Protein AF-A0A397F2Q2-F1 (afdb_monomer_lite)

Radius of gyration: 19.69 Å; chains: 1; bounding box: 44×37×55 Å

Sequence (110 aa):
MRPYYKFAIPVLDVDPEEDKLWTSIAKCETDIPAANHQLNLLRANGIRLTQRSRGFLAIDDIDQQADYVSRFIDEPLVEQTTITCMTTINKNMDEKDAISCLVVGTEACQ

Structure (mmCIF, N/CA/C/O backbone):
data_AF-A0A397F2Q2-F1
#
_entry.id   AF-A0A397F2Q2-F1
#
loop_
_atom_site.group_PDB
_atom_site.id
_atom_site.type_symbol
_atom_site.label_atom_id
_atom_site.label_alt_id
_atom_site.label_comp_id
_atom_site.label_asym_id
_atom_site.label_entity_id
_atom_site.label_seq_id
_atom_site.pdbx_PD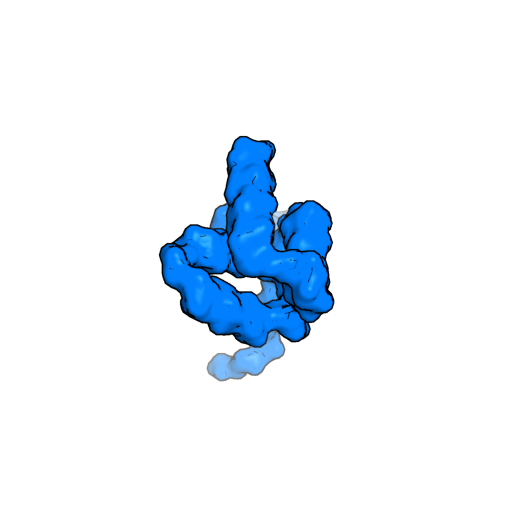B_ins_code
_atom_site.Cartn_x
_atom_site.Cartn_y
_atom_site.Cartn_z
_atom_site.occupancy
_atom_site.B_iso_or_equiv
_atom_site.auth_seq_id
_atom_site.auth_comp_id
_atom_site.auth_asym_id
_atom_site.auth_atom_id
_atom_site.pdbx_PDB_model_num
ATOM 1 N N . MET A 1 1 ? -14.587 -22.446 19.785 1.00 69.81 1 MET A N 1
ATOM 2 C CA . MET A 1 1 ? -14.789 -21.196 19.017 1.00 69.81 1 MET A CA 1
ATOM 3 C C . MET A 1 1 ? -14.856 -21.546 17.537 1.00 69.81 1 MET A C 1
ATOM 5 O O . MET A 1 1 ? -14.136 -22.452 17.136 1.00 69.81 1 MET A O 1
ATOM 9 N N . ARG A 1 2 ? -15.727 -20.903 16.749 1.00 87.44 2 ARG A N 1
ATOM 10 C CA . ARG A 1 2 ? -15.830 -21.121 15.294 1.00 87.44 2 ARG A CA 1
ATOM 11 C C . ARG A 1 2 ? -15.499 -19.811 14.569 1.00 87.44 2 ARG A C 1
ATOM 13 O O . ARG A 1 2 ? -16.123 -18.807 14.906 1.00 87.44 2 ARG A O 1
ATOM 20 N N . PRO A 1 3 ? -14.561 -19.794 13.608 1.00 86.44 3 PRO A N 1
ATOM 21 C CA . PRO A 1 3 ? -14.382 -18.648 12.723 1.00 86.44 3 PRO A CA 1
ATOM 22 C C . PRO A 1 3 ? -15.676 -18.420 11.934 1.00 86.44 3 PRO A C 1
ATOM 24 O O . PRO A 1 3 ? -16.153 -19.334 11.267 1.00 86.44 3 PRO A O 1
ATOM 27 N N . TYR A 1 4 ? -16.267 -17.233 12.054 1.00 90.94 4 TYR A N 1
ATOM 28 C CA . TYR A 1 4 ? -17.534 -16.890 11.392 1.00 90.94 4 TYR A CA 1
ATOM 29 C C . TYR A 1 4 ? -17.427 -15.622 10.541 1.00 90.94 4 TYR A C 1
ATOM 31 O O . TYR A 1 4 ? -18.136 -15.485 9.550 1.00 90.94 4 TYR A O 1
ATOM 39 N N . TYR A 1 5 ? -16.530 -14.702 10.904 1.00 90.31 5 TYR A N 1
ATOM 40 C CA . TYR A 1 5 ? -16.443 -13.395 10.267 1.00 90.31 5 TYR A CA 1
ATOM 41 C C . TYR A 1 5 ? -14.994 -12.923 10.142 1.00 90.31 5 TYR A C 1
ATOM 43 O O . TYR A 1 5 ? -14.227 -13.008 11.101 1.00 90.31 5 TYR A O 1
ATOM 51 N N . LYS A 1 6 ? -14.641 -12.414 8.958 1.00 89.81 6 LYS A N 1
ATOM 52 C CA . LYS A 1 6 ? -13.382 -11.718 8.683 1.00 89.81 6 LYS A CA 1
ATOM 53 C C . LYS A 1 6 ? -13.725 -10.322 8.173 1.00 89.81 6 LYS A C 1
ATOM 55 O O . LYS A 1 6 ? -14.141 -10.172 7.029 1.00 89.81 6 LYS A O 1
ATOM 60 N N . PHE A 1 7 ? -13.571 -9.323 9.035 1.00 89.50 7 PHE A N 1
ATOM 61 C CA . PHE A 1 7 ? -13.669 -7.925 8.631 1.00 89.50 7 PHE A CA 1
ATOM 62 C C . PHE A 1 7 ? -12.404 -7.518 7.867 1.00 89.50 7 PHE A C 1
ATOM 64 O O . PHE A 1 7 ? -11.302 -7.902 8.261 1.00 89.50 7 PHE A O 1
ATOM 71 N N . ALA A 1 8 ? -12.567 -6.741 6.799 1.00 89.00 8 ALA A N 1
ATOM 72 C CA . ALA A 1 8 ? -11.471 -6.100 6.084 1.00 89.00 8 ALA A CA 1
ATOM 73 C C . ALA A 1 8 ? -11.601 -4.584 6.251 1.00 89.00 8 ALA A C 1
ATOM 75 O O . ALA A 1 8 ? -12.688 -4.034 6.084 1.00 89.00 8 ALA A O 1
ATOM 76 N N . ILE A 1 9 ? -10.498 -3.930 6.606 1.00 90.38 9 ILE A N 1
ATOM 77 C CA . ILE A 1 9 ? -10.440 -2.471 6.733 1.00 90.38 9 ILE A CA 1
ATOM 78 C C . ILE A 1 9 ? -10.523 -1.865 5.330 1.00 90.38 9 ILE A C 1
ATOM 80 O O . ILE A 1 9 ? -10.008 -2.475 4.386 1.00 90.38 9 ILE A O 1
ATOM 84 N N . PRO A 1 10 ? -11.152 -0.689 5.175 1.00 91.00 10 PRO A N 1
ATOM 85 C CA . PRO A 1 10 ? -11.072 0.068 3.936 1.00 91.00 10 PRO A CA 1
ATOM 86 C C . PRO A 1 10 ? -9.623 0.273 3.481 1.00 91.00 10 PRO A C 1
ATOM 88 O O . PRO A 1 10 ? -8.718 0.473 4.292 1.00 91.00 10 PRO A O 1
ATOM 91 N N . VAL A 1 11 ? -9.416 0.203 2.171 1.00 92.00 11 VAL A N 1
ATOM 92 C CA . VAL A 1 11 ? -8.128 0.510 1.541 1.00 92.00 11 VAL A CA 1
ATOM 93 C C . VAL A 1 11 ? -7.881 2.019 1.573 1.00 92.00 11 VAL A C 1
ATOM 95 O O . VAL A 1 11 ? -8.830 2.799 1.666 1.00 92.00 11 VAL A O 1
ATOM 98 N N . LEU A 1 12 ? -6.615 2.426 1.524 1.00 91.50 12 LEU A N 1
ATOM 99 C CA . LEU A 1 12 ? -6.241 3.835 1.437 1.00 91.50 12 LEU A CA 1
ATOM 100 C C . LEU A 1 12 ? -6.352 4.323 -0.010 1.00 91.50 12 LEU A C 1
ATOM 102 O O . LEU A 1 12 ? -6.165 3.547 -0.951 1.00 91.50 12 LEU A O 1
ATOM 106 N N . ASP A 1 13 ? -6.618 5.618 -0.169 1.00 90.19 13 ASP A N 1
ATOM 107 C CA . ASP A 1 13 ? -6.610 6.261 -1.479 1.00 90.19 13 ASP A CA 1
ATOM 108 C C . ASP A 1 13 ? -5.195 6.266 -2.063 1.00 90.19 13 ASP A C 1
ATOM 110 O O . ASP A 1 13 ? -4.214 6.573 -1.378 1.00 90.19 13 ASP A O 1
ATOM 114 N N . VAL A 1 14 ? -5.113 5.926 -3.344 1.00 93.31 14 VAL A N 1
ATOM 115 C CA . VAL A 1 14 ? -3.874 5.901 -4.117 1.00 93.31 14 VAL A CA 1
ATOM 116 C C . VAL A 1 14 ? -3.816 7.136 -5.006 1.00 93.31 14 VAL A C 1
ATOM 118 O O . VAL A 1 14 ? -4.837 7.583 -5.533 1.00 93.31 14 VAL A O 1
ATOM 121 N N . ASP A 1 15 ? -2.618 7.692 -5.175 1.00 94.00 15 ASP A N 1
ATOM 122 C CA . ASP A 1 15 ? -2.428 8.855 -6.029 1.00 94.00 15 ASP A CA 1
ATOM 123 C C . ASP A 1 15 ? -2.722 8.513 -7.508 1.00 94.00 15 ASP A C 1
ATOM 125 O O . ASP A 1 15 ? -2.232 7.502 -8.027 1.00 94.00 15 ASP A O 1
ATOM 129 N N . PRO A 1 16 ? -3.514 9.336 -8.221 1.00 93.44 16 PRO A N 1
ATOM 130 C CA . PRO A 1 16 ? -3.909 9.040 -9.593 1.00 93.44 16 PRO A CA 1
ATOM 131 C C . PRO A 1 16 ? -2.751 9.102 -10.598 1.00 93.44 16 PRO A C 1
ATOM 133 O O . PRO A 1 16 ? -2.880 8.540 -11.685 1.00 93.44 16 PRO A O 1
ATOM 136 N N . GLU A 1 17 ? -1.650 9.804 -10.312 1.00 93.19 17 GLU A N 1
ATOM 137 C CA . GLU A 1 17 ? -0.461 9.786 -11.173 1.00 93.19 17 GLU A CA 1
ATOM 138 C C . GLU A 1 17 ? 0.296 8.463 -11.031 1.00 93.19 17 GLU A C 1
ATOM 140 O O . GLU A 1 17 ? 0.746 7.903 -12.032 1.00 93.19 17 GLU A O 1
ATOM 145 N N . GLU A 1 18 ? 0.365 7.925 -9.811 1.00 94.44 18 GLU A N 1
ATOM 146 C CA . GLU A 1 18 ? 0.952 6.613 -9.537 1.00 94.44 18 GLU A CA 1
ATOM 147 C C . GLU A 1 18 ? 0.151 5.489 -10.215 1.00 94.44 18 GLU A C 1
ATOM 149 O O . GLU A 1 18 ? 0.726 4.648 -10.907 1.00 94.44 18 GLU A O 1
ATOM 154 N N . ASP A 1 19 ? -1.178 5.503 -10.087 1.00 94.25 19 ASP A N 1
ATOM 155 C CA . ASP A 1 19 ? -2.057 4.500 -10.707 1.00 94.25 19 ASP A CA 1
ATOM 156 C C . ASP A 1 19 ? -1.964 4.506 -12.245 1.00 94.25 19 ASP A C 1
ATOM 158 O O . ASP A 1 19 ? -1.843 3.457 -12.891 1.00 94.25 19 ASP A O 1
ATOM 162 N N . LYS A 1 20 ? -1.916 5.702 -12.850 1.00 93.94 20 LYS A N 1
ATOM 163 C CA . LYS A 1 20 ? -1.684 5.851 -14.295 1.00 93.94 20 LYS A CA 1
ATOM 164 C C . LYS A 1 20 ? -0.340 5.278 -14.713 1.00 93.94 20 LYS A C 1
ATOM 166 O O . LYS A 1 20 ? -0.274 4.609 -15.740 1.00 93.94 20 LYS A O 1
ATOM 171 N N . LEU A 1 21 ? 0.714 5.525 -13.938 1.00 94.00 21 LEU A N 1
ATOM 172 C CA . LEU A 1 21 ? 2.042 5.007 -14.237 1.00 94.00 21 LEU A CA 1
ATOM 173 C C . LEU A 1 21 ? 2.054 3.476 -14.232 1.00 94.00 21 LEU A C 1
ATOM 175 O O . LEU A 1 21 ? 2.503 2.869 -15.202 1.00 94.00 21 LEU A O 1
ATOM 179 N N . TRP A 1 22 ? 1.492 2.845 -13.200 1.00 94.25 22 TRP A N 1
ATOM 180 C CA . TRP A 1 22 ? 1.381 1.384 -13.144 1.00 94.25 22 TRP A CA 1
ATOM 181 C C . TRP A 1 22 ? 0.527 0.814 -14.279 1.00 94.25 22 TRP A C 1
ATOM 183 O O . TRP A 1 22 ? 0.880 -0.216 -14.853 1.00 94.25 22 TRP A O 1
ATOM 193 N N . THR A 1 23 ? -0.531 1.520 -14.678 1.00 92.81 23 THR A N 1
ATOM 194 C CA 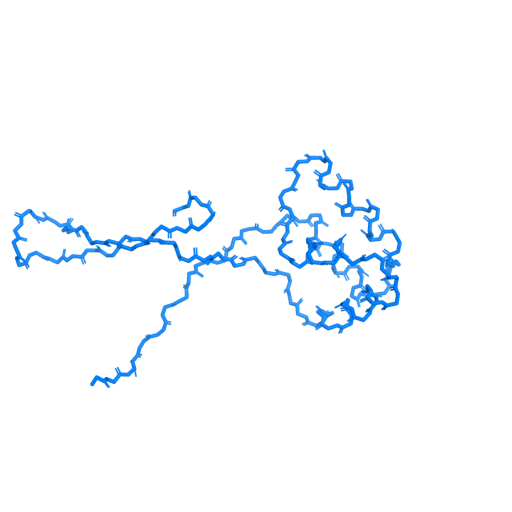. THR A 1 23 ? -1.337 1.152 -15.849 1.00 92.81 23 THR A CA 1
ATOM 195 C C . THR A 1 23 ? -0.529 1.224 -17.152 1.00 92.81 23 THR A C 1
ATOM 197 O O . THR A 1 23 ? -0.644 0.336 -17.996 1.00 92.81 23 THR A O 1
ATOM 200 N N . SER A 1 24 ? 0.300 2.254 -17.336 1.00 92.69 24 SER A N 1
ATOM 201 C CA . SER A 1 24 ? 1.162 2.398 -18.520 1.00 92.69 24 SER A CA 1
ATOM 202 C C . SER A 1 24 ? 2.268 1.342 -18.565 1.00 92.69 24 SER A C 1
ATOM 204 O O . SER A 1 24 ? 2.561 0.798 -19.631 1.00 92.69 24 SER A O 1
ATOM 206 N N . ILE A 1 25 ? 2.842 0.994 -17.409 1.00 91.50 25 ILE A N 1
ATOM 207 C CA . ILE A 1 25 ? 3.796 -0.115 -17.278 1.00 91.50 25 ILE A CA 1
ATOM 208 C C . ILE A 1 25 ? 3.121 -1.434 -17.677 1.00 91.50 25 ILE A C 1
ATOM 210 O O . ILE A 1 25 ? 3.690 -2.202 -18.453 1.00 91.50 25 ILE A O 1
ATOM 214 N N . ALA A 1 26 ? 1.884 -1.672 -17.226 1.00 90.12 26 ALA A N 1
ATOM 215 C CA . ALA A 1 26 ? 1.143 -2.885 -17.565 1.00 90.12 26 ALA A CA 1
ATOM 216 C C . ALA A 1 26 ? 0.816 -3.014 -19.061 1.00 90.12 26 ALA A C 1
ATOM 218 O O . ALA A 1 26 ? 0.744 -4.118 -19.594 1.00 90.12 26 ALA A O 1
ATOM 219 N N . LYS A 1 27 ? 0.682 -1.886 -19.766 1.00 90.44 27 LYS A N 1
ATOM 220 C CA . LYS A 1 27 ? 0.525 -1.837 -21.228 1.00 90.44 27 LYS A CA 1
ATOM 221 C C . LYS A 1 27 ? 1.847 -1.918 -21.998 1.00 90.44 27 LYS A C 1
ATOM 223 O O . LYS A 1 27 ? 1.832 -1.829 -23.224 1.00 90.44 27 LYS A O 1
ATOM 228 N N . CYS A 1 28 ? 2.977 -2.054 -21.303 1.00 87.50 28 CYS A N 1
ATOM 229 C CA . CYS A 1 28 ? 4.323 -1.970 -21.870 1.00 87.50 28 CYS A CA 1
ATOM 230 C C . CYS A 1 28 ? 4.600 -0.645 -22.614 1.00 87.50 28 CYS A C 1
ATOM 232 O O . CYS A 1 28 ? 5.431 -0.603 -23.519 1.00 87.50 28 CYS A O 1
ATOM 234 N N . GLU A 1 29 ? 3.913 0.441 -22.243 1.00 90.94 29 GLU A N 1
ATOM 235 C CA . GLU A 1 29 ? 4.114 1.781 -22.821 1.00 90.94 29 GLU A CA 1
ATOM 236 C C . GLU A 1 29 ? 5.257 2.541 -22.129 1.00 90.94 29 GLU A C 1
ATOM 238 O O . GLU A 1 29 ? 5.778 3.514 -22.671 1.00 90.94 29 GLU A O 1
ATOM 243 N N . THR A 1 30 ? 5.639 2.125 -20.918 1.00 89.81 30 THR A N 1
ATOM 244 C CA . THR A 1 30 ? 6.691 2.752 -20.105 1.00 89.81 30 THR A CA 1
ATOM 245 C C . THR A 1 30 ? 7.742 1.718 -19.726 1.00 89.81 30 THR A C 1
ATOM 247 O O . THR A 1 30 ? 7.405 0.626 -19.271 1.00 89.81 30 THR A O 1
ATOM 250 N N . ASP A 1 31 ? 9.014 2.062 -19.920 1.00 92.75 31 ASP A N 1
ATOM 251 C CA . ASP A 1 31 ? 10.139 1.210 -19.550 1.00 92.75 31 ASP A CA 1
ATOM 252 C C . ASP A 1 31 ? 10.477 1.327 -18.051 1.00 92.75 31 ASP A C 1
ATOM 254 O O . ASP A 1 31 ? 10.104 2.276 -17.357 1.00 92.75 31 ASP A O 1
ATOM 258 N N . ILE A 1 32 ? 11.187 0.322 -17.533 1.00 91.38 32 ILE A N 1
ATOM 259 C CA . ILE A 1 32 ? 11.581 0.247 -16.119 1.00 91.38 32 ILE A CA 1
ATOM 260 C C . ILE A 1 32 ? 12.395 1.485 -15.679 1.00 91.38 32 ILE A C 1
ATOM 262 O O . ILE A 1 32 ? 12.090 2.039 -14.616 1.00 91.38 32 ILE A O 1
ATOM 266 N N . PRO A 1 33 ? 13.369 1.996 -16.466 1.00 92.94 33 PRO A N 1
ATOM 267 C CA . PRO A 1 33 ? 14.108 3.199 -16.090 1.00 92.94 33 PRO A CA 1
ATOM 268 C C . PRO A 1 33 ? 13.245 4.469 -16.026 1.00 92.94 33 PRO A C 1
ATOM 270 O O . PRO A 1 33 ? 13.397 5.243 -15.075 1.00 92.94 33 PRO A O 1
ATOM 273 N N . ALA A 1 34 ? 12.328 4.701 -16.979 1.00 93.56 34 ALA A N 1
ATOM 274 C CA . ALA A 1 34 ? 11.443 5.866 -16.918 1.00 93.56 34 ALA A CA 1
ATOM 275 C C . ALA A 1 34 ? 10.449 5.754 -15.761 1.00 93.56 34 ALA A C 1
ATOM 277 O O . ALA A 1 34 ? 10.231 6.745 -15.063 1.00 93.56 34 ALA A O 1
ATOM 278 N N . ALA A 1 35 ? 9.919 4.555 -15.497 1.00 93.12 35 ALA A N 1
ATOM 279 C CA . ALA A 1 35 ? 9.067 4.302 -14.339 1.00 93.12 35 ALA A CA 1
ATOM 280 C C . ALA A 1 35 ? 9.786 4.634 -13.023 1.00 93.12 35 ALA A C 1
ATOM 282 O O . ALA A 1 35 ? 9.240 5.335 -12.170 1.00 93.12 35 ALA A O 1
ATOM 283 N N . ASN A 1 36 ? 11.042 4.202 -12.877 1.00 94.25 36 ASN A N 1
ATOM 284 C CA . ASN A 1 36 ? 11.859 4.509 -11.705 1.00 94.25 36 ASN A CA 1
ATOM 285 C C . ASN A 1 36 ? 12.084 6.022 -11.549 1.00 94.25 36 ASN A C 1
ATOM 287 O O . ASN A 1 36 ? 11.922 6.574 -10.457 1.00 94.25 36 ASN A O 1
ATOM 291 N N . HIS A 1 37 ? 12.385 6.720 -12.646 1.00 95.06 37 HIS A N 1
ATOM 292 C CA . HIS A 1 37 ? 12.541 8.171 -12.631 1.00 95.06 37 HIS A CA 1
ATOM 293 C C . HIS A 1 37 ? 11.245 8.895 -12.229 1.00 95.06 37 HIS A C 1
ATOM 295 O O . HIS A 1 37 ? 11.270 9.761 -11.354 1.00 95.06 37 HIS A O 1
ATOM 301 N N . GLN A 1 38 ? 10.107 8.515 -12.814 1.00 94.94 38 GLN A N 1
ATOM 302 C CA . GLN A 1 38 ? 8.809 9.127 -12.526 1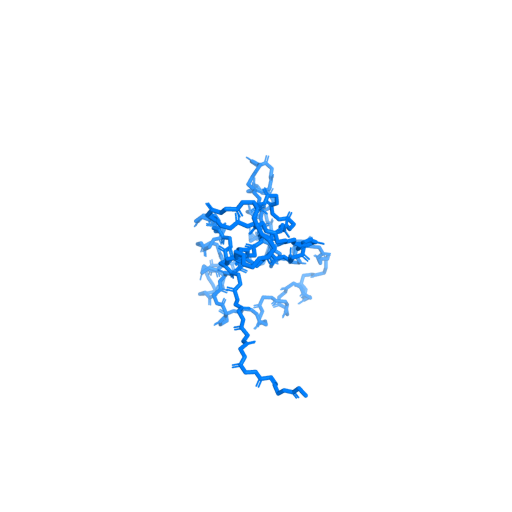.00 94.94 38 GLN A CA 1
ATOM 303 C C . GLN A 1 38 ? 8.357 8.876 -11.084 1.00 94.94 38 GLN A C 1
ATOM 305 O O . GLN A 1 38 ? 7.962 9.822 -10.406 1.00 94.94 38 GLN A O 1
ATOM 310 N N . LEU A 1 39 ? 8.498 7.654 -10.562 1.00 94.88 39 LEU A N 1
ATOM 311 C CA . LEU A 1 39 ? 8.193 7.360 -9.157 1.00 94.88 39 LEU A CA 1
ATOM 312 C C . LEU A 1 39 ? 9.077 8.171 -8.196 1.00 94.88 39 LEU A C 1
ATOM 314 O O . LEU A 1 39 ? 8.603 8.657 -7.168 1.00 94.88 39 LEU A O 1
ATOM 318 N N . ASN A 1 40 ? 10.353 8.374 -8.535 1.00 94.94 40 ASN A N 1
ATOM 319 C CA . ASN A 1 40 ? 11.232 9.238 -7.749 1.00 94.94 40 ASN A CA 1
ATOM 320 C C . ASN A 1 40 ? 10.808 10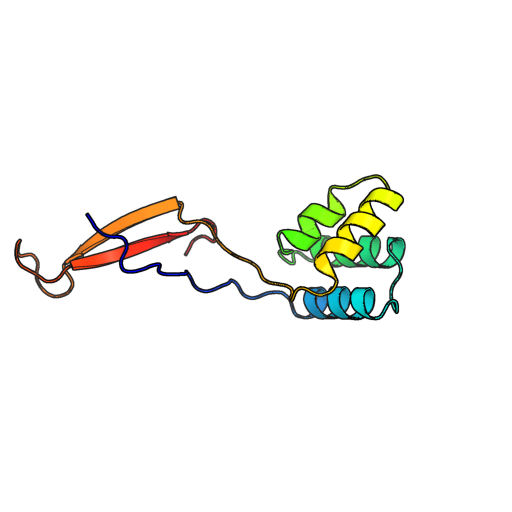.711 -7.776 1.00 94.94 40 ASN A C 1
ATOM 322 O O . ASN A 1 40 ? 10.915 11.375 -6.744 1.00 94.94 40 ASN A O 1
ATOM 326 N N . LEU A 1 41 ? 10.303 11.213 -8.907 1.00 95.81 41 LEU A N 1
ATOM 327 C CA . LEU A 1 41 ? 9.741 12.563 -9.004 1.00 95.81 41 LEU A CA 1
ATOM 328 C C . LEU A 1 41 ? 8.481 12.714 -8.144 1.00 95.81 41 LEU A C 1
ATOM 330 O O . LEU A 1 41 ? 8.391 13.670 -7.378 1.00 95.81 41 LEU A O 1
ATOM 334 N N . LEU A 1 42 ? 7.552 11.752 -8.196 1.00 94.62 42 LEU A N 1
ATOM 335 C CA . LEU A 1 42 ? 6.355 11.754 -7.343 1.00 94.62 42 LEU A CA 1
ATOM 336 C C . LEU A 1 42 ? 6.745 11.781 -5.856 1.00 94.62 42 LEU A C 1
ATOM 338 O O . LEU A 1 42 ? 6.248 12.608 -5.090 1.00 94.62 42 LEU A O 1
ATOM 342 N N . ARG A 1 43 ? 7.723 10.953 -5.463 1.00 93.88 43 ARG A N 1
ATOM 343 C CA . ARG A 1 43 ? 8.279 10.953 -4.102 1.00 93.88 43 ARG A CA 1
ATOM 344 C C . ARG A 1 43 ? 8.903 12.298 -3.722 1.00 93.88 43 ARG A C 1
ATOM 346 O O . ARG A 1 43 ? 8.704 12.762 -2.602 1.00 93.88 43 ARG A O 1
ATOM 353 N N . ALA A 1 44 ? 9.652 12.925 -4.629 1.00 93.25 44 ALA A N 1
ATOM 354 C CA . ALA A 1 44 ? 10.267 14.233 -4.400 1.00 93.25 44 ALA A CA 1
ATOM 355 C C . ALA A 1 44 ? 9.226 15.359 -4.262 1.00 93.25 44 ALA A C 1
ATOM 357 O O . ALA A 1 44 ? 9.447 16.302 -3.505 1.00 93.25 44 ALA A O 1
ATOM 358 N N . ASN A 1 45 ? 8.072 15.224 -4.920 1.00 94.06 45 ASN A N 1
ATOM 359 C CA . ASN A 1 45 ? 6.934 16.138 -4.801 1.00 94.06 45 ASN A CA 1
ATOM 360 C C . ASN A 1 45 ? 6.123 15.944 -3.505 1.00 94.06 45 ASN A C 1
ATOM 362 O O . ASN A 1 45 ? 5.141 16.649 -3.283 1.00 94.06 45 ASN A O 1
ATOM 366 N N . GLY A 1 46 ? 6.526 15.010 -2.637 1.00 91.19 46 GLY A N 1
ATOM 367 C CA . GLY A 1 46 ? 5.866 14.742 -1.359 1.00 91.19 46 GLY A CA 1
ATOM 368 C C . GLY A 1 46 ? 4.654 13.815 -1.457 1.00 91.19 46 GLY A C 1
ATOM 369 O O . GLY A 1 46 ? 3.936 13.661 -0.469 1.00 91.19 46 GLY A O 1
ATOM 370 N N . ILE A 1 47 ? 4.430 13.175 -2.609 1.00 92.56 47 ILE A N 1
ATOM 371 C CA . ILE A 1 47 ? 3.368 12.179 -2.767 1.00 92.56 47 ILE A CA 1
ATOM 372 C C . ILE A 1 47 ? 3.754 10.925 -1.980 1.00 92.56 47 ILE A C 1
ATOM 374 O O . ILE A 1 47 ? 4.868 10.398 -2.094 1.00 92.56 47 ILE A O 1
ATOM 378 N N . ARG A 1 48 ? 2.822 10.436 -1.157 1.00 89.69 48 ARG A N 1
ATOM 379 C CA . ARG A 1 48 ? 2.995 9.190 -0.412 1.00 89.69 48 ARG A CA 1
ATOM 380 C C . ARG A 1 48 ? 2.731 8.011 -1.345 1.00 89.69 48 ARG A C 1
ATOM 382 O O . ARG A 1 48 ? 1.584 7.654 -1.576 1.00 89.69 48 ARG A O 1
ATOM 389 N N . LEU A 1 49 ? 3.811 7.413 -1.835 1.00 93.31 49 LEU A N 1
ATOM 390 C CA . LEU A 1 49 ? 3.758 6.232 -2.694 1.00 93.31 49 LEU A CA 1
ATOM 391 C C . LEU A 1 49 ? 3.215 4.998 -1.964 1.00 93.31 49 LEU A C 1
ATOM 393 O O . LEU A 1 49 ? 3.495 4.806 -0.774 1.00 93.31 49 LEU A O 1
ATOM 397 N N . THR A 1 50 ? 2.538 4.122 -2.708 1.00 94.50 50 THR A N 1
ATOM 398 C CA . THR A 1 50 ? 2.085 2.819 -2.198 1.00 94.50 50 THR A CA 1
ATOM 399 C C . THR A 1 50 ? 3.244 1.891 -1.828 1.00 94.50 50 THR A C 1
ATOM 401 O O . THR A 1 50 ? 4.390 2.055 -2.270 1.00 94.50 50 THR A O 1
ATOM 404 N N . GLN A 1 51 ? 2.945 0.843 -1.060 1.00 92.50 51 GLN A N 1
ATOM 405 C CA . GLN A 1 51 ? 3.907 -0.212 -0.734 1.00 92.50 51 GLN A CA 1
ATOM 406 C C . GLN A 1 51 ? 4.489 -0.886 -1.979 1.00 92.50 51 GLN A C 1
ATOM 408 O O . GLN A 1 51 ? 5.667 -1.248 -1.972 1.00 92.50 51 GLN A O 1
ATOM 413 N N . ARG A 1 52 ? 3.706 -1.005 -3.060 1.00 94.31 52 ARG A N 1
ATOM 414 C CA . ARG A 1 52 ? 4.171 -1.575 -4.332 1.00 94.31 52 ARG A CA 1
ATOM 415 C C . ARG A 1 52 ? 5.270 -0.711 -4.950 1.00 94.31 52 ARG A C 1
ATOM 417 O O . ARG A 1 52 ? 6.358 -1.206 -5.235 1.00 94.31 52 ARG A O 1
ATOM 424 N N . SER A 1 53 ? 5.030 0.591 -5.084 1.00 94.50 53 SER A N 1
ATOM 425 C CA . SER A 1 53 ? 6.022 1.529 -5.628 1.00 94.50 53 SER A CA 1
ATOM 426 C C . SER A 1 53 ? 7.263 1.651 -4.752 1.00 94.50 53 SER A C 1
ATOM 428 O O . SER A 1 53 ? 8.381 1.705 -5.260 1.00 94.50 53 SER A O 1
ATOM 430 N N . ARG A 1 54 ? 7.096 1.648 -3.425 1.00 93.88 54 ARG A N 1
ATOM 431 C CA . ARG A 1 54 ? 8.226 1.651 -2.485 1.00 93.88 54 ARG A CA 1
ATOM 432 C C . ARG A 1 54 ? 9.061 0.376 -2.590 1.00 93.88 54 ARG A C 1
ATOM 434 O O . ARG A 1 54 ? 10.282 0.463 -2.538 1.00 93.88 54 ARG A O 1
ATOM 441 N N . GLY A 1 55 ? 8.411 -0.780 -2.740 1.00 93.75 55 GLY A N 1
ATOM 442 C CA . GLY A 1 55 ? 9.070 -2.067 -2.948 1.00 93.75 55 GLY A CA 1
ATOM 443 C C . GLY A 1 55 ? 9.848 -2.107 -4.261 1.00 93.75 55 GLY A C 1
ATOM 444 O O . GLY A 1 55 ? 11.009 -2.497 -4.258 1.00 93.75 55 GLY A O 1
ATOM 445 N N . PHE A 1 56 ? 9.249 -1.618 -5.349 1.00 94.62 56 PHE A N 1
ATOM 446 C CA . PHE A 1 56 ? 9.912 -1.481 -6.646 1.00 94.62 56 PHE A CA 1
ATOM 447 C C . PHE A 1 56 ? 11.158 -0.580 -6.575 1.00 94.62 56 PHE A C 1
ATOM 449 O O . PHE A 1 56 ? 12.231 -0.976 -7.021 1.00 94.62 56 PHE A O 1
ATOM 456 N N . LEU A 1 57 ? 11.047 0.602 -5.955 1.00 94.19 57 LEU A N 1
ATOM 457 C CA . LEU A 1 57 ? 12.165 1.546 -5.806 1.00 94.19 57 LEU A CA 1
ATOM 458 C C . LEU A 1 57 ? 13.286 1.057 -4.874 1.00 94.19 57 LEU A C 1
ATOM 460 O O . LEU A 1 57 ? 14.365 1.644 -4.881 1.00 94.19 57 LEU A O 1
ATOM 464 N N . ALA A 1 58 ? 13.033 0.043 -4.044 1.00 94.62 58 ALA A N 1
ATOM 465 C CA . ALA A 1 58 ? 14.027 -0.533 -3.139 1.00 94.62 58 ALA A CA 1
ATOM 466 C C . ALA A 1 58 ? 14.906 -1.610 -3.803 1.00 94.62 58 ALA A C 1
ATOM 468 O O . ALA A 1 58 ? 15.827 -2.114 -3.166 1.00 94.62 58 ALA A O 1
ATOM 469 N N . ILE A 1 59 ? 14.606 -1.990 -5.047 1.00 95.56 59 ILE A N 1
ATOM 470 C CA . ILE A 1 59 ? 15.387 -2.955 -5.823 1.00 95.56 59 ILE A CA 1
ATOM 471 C C . ILE A 1 59 ? 16.411 -2.178 -6.652 1.00 95.56 59 ILE A C 1
ATOM 473 O O . ILE A 1 59 ? 16.024 -1.315 -7.436 1.00 95.56 59 ILE A O 1
ATOM 477 N N . ASP A 1 60 ? 17.697 -2.490 -6.508 1.00 91.75 60 ASP A N 1
ATOM 478 C CA . ASP A 1 60 ? 18.773 -1.798 -7.238 1.00 91.75 60 ASP A CA 1
ATOM 479 C C . ASP A 1 60 ? 19.042 -2.393 -8.633 1.00 91.75 60 ASP A C 1
ATOM 481 O O . ASP A 1 60 ? 19.552 -1.711 -9.522 1.00 91.75 60 ASP A O 1
ATOM 485 N N . ASP A 1 61 ? 18.710 -3.670 -8.827 1.00 94.62 61 ASP A N 1
ATOM 486 C CA . ASP A 1 61 ? 18.964 -4.418 -10.058 1.00 94.62 61 ASP A CA 1
ATOM 487 C C . ASP A 1 61 ? 17.779 -4.332 -11.036 1.00 94.62 61 ASP A C 1
ATOM 489 O O . ASP A 1 61 ? 16.628 -4.572 -10.666 1.00 94.62 61 ASP A O 1
ATOM 493 N N . ILE A 1 62 ? 18.061 -3.992 -12.297 1.00 91.56 62 ILE A N 1
ATOM 494 C CA . ILE A 1 62 ? 17.030 -3.743 -13.321 1.00 91.56 62 ILE A CA 1
ATOM 495 C C . ILE A 1 62 ? 16.286 -5.028 -13.703 1.00 91.56 62 ILE A C 1
ATOM 497 O O . ILE A 1 62 ? 15.072 -4.983 -13.916 1.00 91.56 62 ILE A O 1
ATOM 501 N N . ASP A 1 63 ? 16.973 -6.170 -13.761 1.00 93.38 63 ASP A N 1
ATOM 502 C CA . ASP A 1 63 ? 16.340 -7.443 -14.115 1.00 93.38 63 ASP A CA 1
ATOM 503 C C . ASP A 1 63 ? 15.376 -7.874 -12.997 1.00 93.38 63 ASP A C 1
ATOM 505 O O . ASP A 1 63 ? 14.230 -8.244 -13.254 1.00 93.38 63 ASP A O 1
ATOM 509 N N . GLN A 1 64 ? 15.776 -7.701 -11.734 1.00 94.00 64 GLN A N 1
ATOM 510 C CA . GLN A 1 64 ? 14.898 -7.933 -10.582 1.00 94.00 64 GLN A CA 1
ATOM 511 C C . GLN A 1 64 ? 13.715 -6.956 -10.516 1.00 94.00 64 GLN A C 1
ATOM 513 O O . GLN A 1 64 ? 12.633 -7.330 -10.057 1.00 94.00 64 GLN A O 1
ATOM 518 N N . GLN A 1 65 ? 13.888 -5.710 -10.965 1.00 93.75 65 GLN A N 1
ATOM 519 C CA . GLN A 1 65 ? 12.786 -4.754 -11.096 1.00 93.75 65 GLN A CA 1
ATOM 520 C C . GLN A 1 65 ? 11.781 -5.193 -12.166 1.00 93.75 65 GLN A C 1
ATOM 522 O O . GLN A 1 65 ? 10.573 -5.101 -11.938 1.00 93.75 65 GLN A O 1
ATOM 527 N N . ALA A 1 66 ? 12.254 -5.697 -13.307 1.00 92.31 66 ALA A N 1
ATOM 528 C CA . ALA A 1 66 ? 11.390 -6.238 -14.353 1.00 92.31 66 ALA A CA 1
ATOM 529 C C . ALA A 1 66 ? 10.596 -7.456 -13.846 1.00 92.31 66 ALA A C 1
ATOM 531 O O . ALA A 1 66 ? 9.374 -7.504 -14.004 1.00 92.31 66 ALA A O 1
ATOM 532 N N . ASP A 1 67 ? 11.262 -8.374 -13.140 1.00 94.44 67 ASP A N 1
ATOM 533 C CA . ASP A 1 67 ? 10.624 -9.519 -12.480 1.00 94.44 67 ASP A CA 1
ATOM 534 C C . ASP A 1 67 ? 9.604 -9.093 -11.413 1.00 94.44 67 ASP A C 1
ATOM 536 O O . ASP A 1 67 ? 8.589 -9.761 -11.194 1.00 94.44 67 ASP A O 1
ATOM 540 N N . TYR A 1 68 ? 9.863 -7.991 -10.704 1.00 94.00 68 TYR A N 1
ATOM 541 C CA . TYR A 1 68 ? 8.919 -7.432 -9.741 1.00 94.00 68 TYR A CA 1
ATOM 542 C C . TYR A 1 68 ? 7.660 -6.935 -10.451 1.00 94.00 68 TYR A C 1
ATOM 544 O O . TYR A 1 68 ? 6.553 -7.305 -10.067 1.00 94.00 68 TYR A O 1
ATOM 552 N N . VAL A 1 69 ? 7.819 -6.152 -11.521 1.00 92.56 69 VAL A N 1
ATOM 553 C CA . VAL A 1 69 ? 6.699 -5.649 -12.326 1.00 92.56 69 VAL A CA 1
ATOM 554 C C . VAL A 1 69 ? 5.863 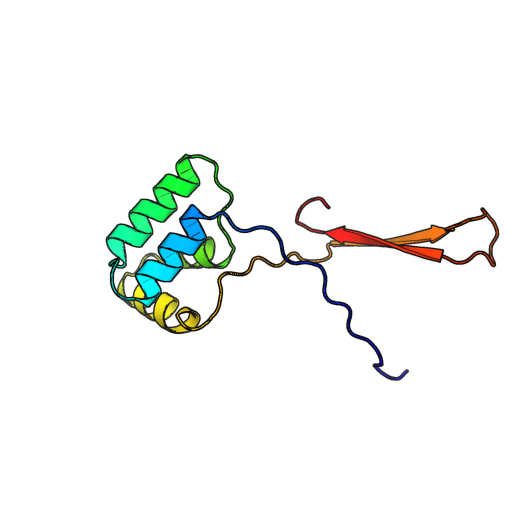-6.795 -12.885 1.00 92.56 69 VAL A C 1
ATOM 556 O O . VAL A 1 69 ? 4.640 -6.761 -12.758 1.00 92.56 69 VAL A O 1
ATOM 559 N N . SER A 1 70 ? 6.492 -7.844 -13.425 1.00 91.88 70 SER A N 1
ATOM 560 C CA . SER A 1 70 ? 5.759 -8.973 -14.008 1.00 91.88 70 SER A CA 1
ATOM 561 C C . SER A 1 70 ? 4.880 -9.715 -12.997 1.00 91.88 70 SER A C 1
ATOM 563 O O . SER A 1 70 ? 3.897 -10.333 -13.388 1.00 91.88 70 SER A O 1
ATOM 565 N N . ARG A 1 71 ? 5.203 -9.660 -11.696 1.00 90.69 71 ARG A N 1
ATOM 566 C CA . ARG A 1 71 ? 4.380 -10.275 -10.637 1.00 90.69 71 ARG A CA 1
ATOM 567 C C . ARG A 1 71 ? 3.107 -9.492 -10.339 1.00 90.69 71 ARG A C 1
ATOM 569 O O . ARG A 1 71 ? 2.138 -10.090 -9.895 1.00 90.69 71 ARG A O 1
ATOM 576 N N . PHE A 1 72 ? 3.123 -8.178 -10.552 1.00 87.19 72 PHE A N 1
ATOM 577 C CA . PHE A 1 72 ? 2.039 -7.271 -10.167 1.00 87.19 72 PHE A CA 1
ATOM 578 C C . PHE A 1 72 ? 1.269 -6.695 -11.359 1.00 87.19 72 PHE A C 1
ATOM 580 O O . PHE A 1 72 ? 0.376 -5.876 -11.161 1.00 87.19 72 PHE A O 1
ATOM 587 N N . ILE A 1 73 ? 1.607 -7.105 -12.583 1.00 87.12 73 ILE A N 1
ATOM 588 C CA . ILE A 1 73 ? 1.081 -6.509 -13.815 1.00 87.12 73 ILE A CA 1
ATOM 589 C C . ILE A 1 73 ? -0.435 -6.682 -13.978 1.00 87.12 73 ILE A C 1
ATOM 591 O O . ILE A 1 73 ? -1.109 -5.779 -14.465 1.00 87.12 73 ILE A O 1
ATOM 595 N N . ASP A 1 74 ? -0.970 -7.809 -13.508 1.00 87.06 74 ASP A N 1
ATOM 596 C CA . ASP A 1 74 ? -2.397 -8.143 -13.578 1.00 87.06 74 ASP A CA 1
ATOM 597 C C . ASP A 1 74 ? -3.172 -7.728 -12.313 1.00 87.06 74 ASP A C 1
ATOM 599 O O . ASP A 1 74 ? -4.385 -7.933 -12.219 1.00 87.06 74 ASP A O 1
ATOM 603 N N . GLU A 1 75 ? -2.489 -7.157 -11.317 1.00 90.12 75 GLU A N 1
ATOM 604 C CA . GLU A 1 75 ? -3.091 -6.784 -10.041 1.00 90.12 75 GLU A CA 1
ATOM 605 C C . GLU A 1 75 ? -3.362 -5.275 -9.967 1.00 90.12 75 GLU A C 1
ATOM 607 O O . GLU A 1 75 ? -2.443 -4.471 -10.170 1.00 90.12 75 GLU A O 1
ATOM 612 N N . PRO A 1 76 ? -4.576 -4.848 -9.567 1.00 90.06 76 PRO A N 1
ATOM 613 C CA . PRO A 1 76 ? -4.853 -3.432 -9.362 1.00 90.06 76 PRO A CA 1
ATOM 614 C C . PRO A 1 76 ? -3.934 -2.859 -8.281 1.00 90.06 76 PRO A C 1
ATOM 616 O O . PRO A 1 76 ? -3.527 -3.561 -7.348 1.00 90.06 76 PRO A O 1
ATOM 619 N N . LEU A 1 77 ? -3.600 -1.578 -8.408 1.00 92.56 77 LEU A N 1
ATOM 620 C CA . LEU A 1 77 ? -2.816 -0.877 -7.405 1.00 92.56 77 LEU A CA 1
ATOM 621 C C . LEU A 1 77 ? -3.703 -0.589 -6.189 1.00 92.56 77 LEU A C 1
ATOM 623 O O . LEU A 1 77 ? -4.702 0.118 -6.285 1.00 92.56 77 LEU A O 1
ATOM 627 N N . VAL A 1 78 ? -3.362 -1.180 -5.044 1.00 92.19 78 VAL A N 1
ATOM 628 C CA . VAL A 1 78 ? -4.138 -1.065 -3.804 1.00 92.19 78 VAL A CA 1
ATOM 629 C C . VAL A 1 78 ? -3.188 -0.842 -2.638 1.00 92.19 78 VAL A C 1
ATOM 631 O O . VAL A 1 78 ? -2.219 -1.584 -2.480 1.00 92.19 78 VAL A O 1
ATOM 634 N N . GLU A 1 79 ? -3.502 0.133 -1.786 1.00 93.25 79 GLU A N 1
ATOM 635 C CA . GLU A 1 79 ? -2.773 0.391 -0.546 1.00 93.25 79 GLU A CA 1
ATOM 636 C C . GLU A 1 79 ? -3.600 -0.080 0.657 1.00 93.25 79 GLU A C 1
ATOM 638 O O . GLU A 1 79 ? -4.701 0.407 0.919 1.00 93.25 79 GLU A O 1
ATOM 643 N N . GLN A 1 80 ? -3.072 -1.052 1.399 1.00 92.00 80 GLN A N 1
ATOM 644 C CA . GLN A 1 80 ? -3.677 -1.541 2.640 1.00 92.00 80 GLN A CA 1
ATOM 645 C C . GLN A 1 80 ? -2.984 -0.937 3.861 1.00 92.00 80 GLN A C 1
ATOM 647 O O . GLN A 1 80 ? -1.814 -0.566 3.806 1.00 92.00 80 GLN A O 1
ATOM 652 N N . THR A 1 81 ? -3.703 -0.880 4.982 1.00 92.00 81 THR A N 1
ATOM 653 C CA . THR A 1 81 ? -3.160 -0.445 6.271 1.00 92.00 81 THR A CA 1
ATOM 654 C C . THR A 1 81 ? -3.300 -1.534 7.330 1.00 92.00 81 THR A C 1
ATOM 656 O O . THR A 1 81 ? -4.271 -2.296 7.349 1.00 92.00 81 THR A O 1
ATOM 659 N N . THR A 1 82 ? -2.318 -1.606 8.220 1.00 92.50 82 THR A N 1
ATOM 660 C CA . THR A 1 82 ? -2.261 -2.557 9.330 1.00 92.50 82 THR A CA 1
ATOM 661 C C . THR A 1 82 ? -2.894 -1.977 10.595 1.00 92.50 82 THR A C 1
ATOM 663 O O . THR A 1 82 ? -2.658 -0.822 10.951 1.00 92.50 82 THR A O 1
ATOM 666 N N . ILE A 1 83 ? -3.664 -2.800 11.318 1.00 93.50 83 ILE A N 1
ATOM 667 C CA . ILE A 1 83 ? -4.160 -2.470 12.665 1.00 93.50 83 ILE A CA 1
ATOM 668 C C . ILE A 1 83 ? -2.990 -2.462 13.641 1.00 93.50 83 ILE A C 1
ATOM 670 O O . ILE A 1 83 ? -2.295 -3.468 13.776 1.00 93.50 83 ILE A O 1
ATOM 674 N N . THR A 1 84 ? -2.823 -1.369 14.376 1.00 95.19 84 THR A N 1
ATOM 675 C CA . THR A 1 84 ? -1.792 -1.238 15.413 1.00 95.19 84 THR A CA 1
ATOM 676 C C . THR A 1 84 ? -2.374 -1.382 16.813 1.00 95.19 84 THR A C 1
ATOM 678 O O . THR A 1 84 ? -1.746 -1.979 17.687 1.00 95.19 84 THR A O 1
ATOM 681 N N . CYS A 1 85 ? -3.591 -0.881 17.034 1.00 93.25 85 CYS A N 1
ATOM 682 C CA . CYS A 1 85 ? -4.278 -0.971 18.315 1.00 93.25 85 CYS A CA 1
ATOM 683 C C . CYS A 1 85 ? -5.790 -1.156 18.145 1.00 93.25 85 CYS A C 1
ATOM 685 O O . CYS A 1 85 ? -6.378 -0.870 17.102 1.00 93.25 85 CYS A O 1
ATOM 687 N N . MET A 1 86 ? -6.428 -1.675 19.190 1.00 95.06 86 MET A N 1
ATOM 688 C CA . MET A 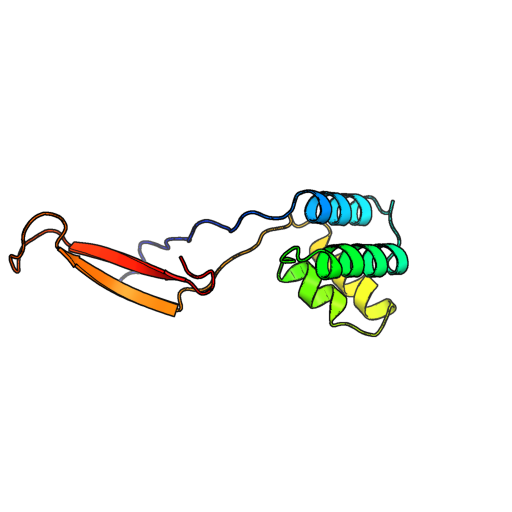1 86 ? -7.858 -1.956 19.215 1.00 95.06 86 MET A CA 1
ATOM 689 C C . MET A 1 86 ? -8.380 -1.735 20.631 1.00 95.06 86 MET A C 1
ATOM 691 O O . MET A 1 86 ? -7.764 -2.181 21.598 1.00 95.06 86 MET A O 1
ATOM 695 N N . THR A 1 87 ? -9.508 -1.046 20.757 1.00 94.38 87 THR A N 1
ATOM 696 C CA . THR A 1 87 ? -10.186 -0.816 22.034 1.00 94.38 87 THR A CA 1
ATOM 697 C C . THR A 1 87 ? -11.701 -0.806 21.842 1.00 94.38 87 THR A C 1
ATOM 699 O O . THR A 1 87 ? -12.204 -0.891 20.722 1.00 94.38 87 THR A O 1
ATOM 702 N N . THR A 1 88 ? -12.445 -0.722 22.936 1.00 92.38 88 THR A N 1
ATOM 703 C CA . THR A 1 88 ? -13.906 -0.662 22.934 1.00 92.38 88 THR A CA 1
ATOM 704 C C . THR A 1 88 ? -14.386 0.558 23.696 1.00 92.38 88 THR A C 1
ATOM 706 O O . THR A 1 88 ? -13.858 0.863 24.763 1.00 92.38 88 THR A O 1
ATOM 709 N N . ILE A 1 89 ? -15.421 1.215 23.181 1.00 91.94 89 ILE A N 1
ATOM 710 C CA . ILE A 1 89 ? -16.123 2.301 23.874 1.00 91.94 89 ILE A CA 1
ATOM 711 C C . ILE A 1 89 ? -17.605 1.962 23.976 1.00 91.94 89 ILE A C 1
ATOM 713 O O . ILE A 1 89 ? -18.162 1.345 23.068 1.00 91.94 89 ILE A O 1
ATOM 717 N N . ASN A 1 90 ? -18.267 2.363 25.058 1.00 91.81 90 ASN A N 1
ATOM 718 C CA . ASN A 1 90 ? -19.709 2.175 25.158 1.00 91.81 90 ASN A CA 1
ATOM 719 C C . ASN A 1 90 ? -20.429 3.160 24.235 1.00 91.81 90 ASN A C 1
ATOM 721 O O . ASN A 1 90 ? -20.152 4.356 24.246 1.00 91.81 90 ASN A O 1
ATOM 725 N N . LYS A 1 91 ? -21.347 2.649 23.409 1.00 86.81 91 LYS A N 1
ATOM 726 C CA . LYS A 1 91 ? -21.952 3.421 22.319 1.00 86.81 91 LYS A CA 1
ATOM 727 C C . LYS A 1 91 ? -22.913 4.503 22.810 1.00 86.81 91 LYS A C 1
ATOM 729 O O . LYS A 1 91 ? -22.924 5.595 22.257 1.00 86.81 91 LYS A O 1
ATOM 734 N N . ASN A 1 92 ? -23.742 4.172 23.803 1.00 82.94 92 ASN A N 1
ATOM 735 C CA . ASN A 1 92 ? -24.910 4.982 24.171 1.00 82.94 92 ASN A CA 1
ATOM 736 C C . ASN A 1 92 ? -24.984 5.354 25.661 1.00 82.94 92 ASN A C 1
ATOM 738 O O . ASN A 1 92 ? -25.689 6.299 25.997 1.00 82.94 92 ASN A O 1
ATOM 742 N N . MET A 1 93 ? -24.336 4.598 26.554 1.00 84.44 93 MET A N 1
ATOM 743 C CA . MET A 1 93 ? -24.443 4.758 28.012 1.00 84.44 93 MET A CA 1
ATOM 744 C C . MET A 1 93 ? -23.153 4.302 28.689 1.00 84.44 93 MET A C 1
ATOM 746 O O . MET A 1 93 ? -22.526 3.360 28.216 1.00 84.44 93 MET A O 1
ATOM 750 N N . ASP A 1 94 ? -22.783 4.914 29.812 1.00 80.94 94 ASP A N 1
ATOM 751 C CA . ASP A 1 94 ? -21.631 4.492 30.622 1.00 80.94 94 ASP A CA 1
ATOM 752 C C . ASP A 1 94 ? -22.021 3.390 31.624 1.00 80.94 94 ASP A C 1
ATOM 754 O O . ASP A 1 94 ? -21.790 3.473 32.828 1.00 80.94 94 ASP A O 1
ATOM 758 N N . GLU A 1 95 ? -22.702 2.363 31.117 1.00 83.88 95 GLU A N 1
ATOM 759 C CA . GLU A 1 95 ? -23.145 1.203 31.888 1.00 83.88 95 GLU A CA 1
ATOM 760 C C . GLU A 1 95 ? -22.437 -0.059 31.392 1.00 83.88 95 GLU A C 1
ATOM 762 O O . GLU A 1 95 ? -22.088 -0.178 30.217 1.00 83.88 95 GLU A O 1
ATOM 767 N N . LYS A 1 96 ? -22.239 -1.033 32.288 1.00 77.25 96 LYS A N 1
ATOM 768 C CA . LYS A 1 96 ? -21.521 -2.282 31.972 1.00 77.25 96 LYS A CA 1
ATOM 769 C C . LYS A 1 96 ? -22.196 -3.139 30.902 1.00 77.25 96 LYS A C 1
ATOM 771 O O . LYS A 1 96 ? -21.497 -3.873 30.211 1.00 77.25 96 LYS A O 1
ATOM 776 N N . ASP A 1 97 ? -23.513 -3.031 30.770 1.00 82.94 97 ASP A N 1
ATOM 777 C CA . ASP A 1 97 ? -24.312 -3.837 29.841 1.00 82.94 97 ASP A CA 1
ATOM 778 C C . ASP A 1 97 ? -24.654 -3.075 28.548 1.00 82.94 97 ASP A C 1
ATOM 780 O O . ASP A 1 97 ? -25.427 -3.548 27.711 1.00 82.94 97 ASP A O 1
ATOM 784 N N . ALA A 1 98 ? -24.084 -1.878 28.367 1.00 85.94 98 ALA A N 1
ATOM 785 C CA . ALA A 1 98 ? -24.287 -1.084 27.168 1.00 85.94 98 ALA A CA 1
ATOM 786 C C . ALA A 1 98 ? -23.634 -1.743 25.942 1.00 85.94 98 ALA A C 1
ATOM 788 O O . ALA A 1 98 ? -22.580 -2.373 26.014 1.00 85.94 98 ALA A O 1
ATOM 789 N N . ILE A 1 99 ? -24.243 -1.541 24.772 1.00 88.38 99 ILE A N 1
ATOM 790 C CA . ILE A 1 99 ? -23.670 -1.990 23.500 1.00 88.38 99 ILE A CA 1
ATOM 791 C C . ILE A 1 99 ? -22.332 -1.278 23.285 1.00 88.38 99 ILE A C 1
ATOM 793 O O . ILE A 1 99 ? -22.288 -0.047 23.221 1.00 88.38 99 ILE A O 1
ATOM 797 N N . SER A 1 100 ? -21.256 -2.045 23.131 1.00 88.75 100 SER A N 1
ATOM 798 C CA . SER A 1 100 ? -19.929 -1.505 22.841 1.00 88.75 100 SER A CA 1
ATOM 799 C C . SER A 1 100 ? -19.694 -1.335 21.336 1.00 88.75 100 SER A C 1
ATOM 801 O O . SER A 1 100 ? -20.143 -2.137 20.516 1.00 88.75 100 SER A O 1
ATOM 803 N N . CYS A 1 101 ? -18.948 -0.297 20.974 1.00 91.06 101 CYS A N 1
ATOM 804 C CA . CYS A 1 101 ? -18.372 -0.085 19.652 1.00 91.06 101 CYS A CA 1
ATOM 805 C C . CYS A 1 101 ? -16.890 -0.449 19.669 1.00 91.06 101 CYS A C 1
ATOM 807 O O . CYS A 1 101 ? -16.174 -0.106 20.610 1.00 91.06 101 CYS A O 1
ATOM 809 N N . LEU A 1 102 ? -16.429 -1.093 18.599 1.00 92.56 102 LEU A N 1
ATOM 810 C CA . LEU A 1 102 ? -15.010 -1.318 18.368 1.00 92.56 102 LEU A CA 1
ATOM 811 C C . LEU A 1 102 ? -14.368 -0.040 17.822 1.00 92.56 102 LEU A C 1
ATOM 813 O O . LEU A 1 102 ? -14.884 0.553 16.877 1.00 92.56 102 LEU A O 1
ATOM 817 N N . VAL A 1 103 ? -13.234 0.346 18.392 1.00 92.94 103 VAL A N 1
ATOM 818 C CA . VAL A 1 103 ? -12.370 1.412 17.887 1.00 92.94 103 VAL A CA 1
ATOM 819 C C . VAL A 1 103 ? -11.048 0.769 17.494 1.00 92.94 103 VAL A C 1
ATOM 821 O O . VAL A 1 103 ? -10.451 0.033 18.281 1.00 92.94 103 VAL A O 1
ATOM 824 N N . VAL A 1 104 ? -10.612 1.015 16.265 1.00 94.00 104 VAL A N 1
ATOM 825 C CA . VAL A 1 104 ? -9.420 0.405 15.673 1.00 94.00 104 VAL A CA 1
ATOM 826 C C . VAL A 1 104 ? -8.496 1.529 15.242 1.00 94.00 104 VAL A C 1
ATOM 828 O O . VAL A 1 104 ? -8.931 2.391 14.490 1.00 94.00 104 VAL A O 1
ATOM 831 N N . GLY A 1 105 ? -7.254 1.511 15.720 1.00 94.06 105 GLY A N 1
ATOM 832 C CA . GLY A 1 105 ? -6.205 2.406 15.247 1.00 94.06 105 GLY A CA 1
ATOM 833 C C . GLY A 1 105 ? -5.355 1.719 14.185 1.00 94.06 105 GLY A C 1
ATOM 834 O O . GLY A 1 105 ? -4.991 0.545 14.326 1.00 94.06 105 GLY A O 1
ATOM 835 N N . THR A 1 106 ? -5.045 2.445 13.120 1.00 94.50 106 THR A N 1
ATOM 836 C CA . THR A 1 106 ? -4.281 1.948 11.968 1.00 94.50 106 THR A CA 1
ATOM 837 C C . THR A 1 106 ? -2.912 2.624 11.858 1.00 94.50 106 THR A C 1
ATOM 839 O O . THR A 1 106 ? -2.685 3.709 12.394 1.00 94.50 106 THR A O 1
ATOM 842 N N . GLU A 1 107 ? -1.969 2.007 11.142 1.00 92.31 107 GLU A N 1
ATOM 843 C CA . GLU A 1 107 ? -0.662 2.627 10.849 1.00 92.31 107 GLU A CA 1
ATOM 844 C C . GLU A 1 107 ? -0.765 3.852 9.923 1.00 92.31 107 GLU A C 1
ATOM 846 O O . GLU A 1 107 ? 0.173 4.639 9.830 1.00 92.31 107 GLU A O 1
ATOM 851 N N . ALA A 1 108 ? -1.911 4.039 9.262 1.00 87.38 108 ALA A N 1
ATOM 852 C CA . ALA A 1 108 ? -2.220 5.227 8.474 1.00 87.38 108 ALA A CA 1
ATOM 853 C C . ALA A 1 108 ? -2.604 6.449 9.333 1.00 87.38 108 ALA A C 1
ATOM 855 O O . ALA A 1 108 ? -2.999 7.472 8.776 1.00 87.38 108 ALA A O 1
ATOM 856 N N . CYS A 1 109 ? -2.487 6.354 10.664 1.00 84.31 109 CYS A N 1
ATOM 857 C CA . CYS A 1 109 ? -2.922 7.376 11.619 1.00 84.31 109 CYS A CA 1
ATOM 858 C C . CYS A 1 109 ? -4.432 7.678 11.531 1.00 84.31 109 CYS A C 1
ATOM 860 O O . CYS A 1 109 ? -4.840 8.829 11.697 1.00 84.31 109 CYS A O 1
ATOM 862 N N . GLN A 1 110 ? -5.237 6.640 11.269 1.00 77.19 110 GLN A N 1
ATOM 863 C CA . GLN A 1 110 ? -6.707 6.654 11.329 1.00 77.19 110 GLN A CA 1
ATOM 864 C C . GLN A 1 110 ? -7.205 5.886 12.547 1.00 77.19 110 GLN A C 1
ATOM 866 O O . GLN A 1 110 ? -6.558 4.856 12.870 1.00 77.19 110 GLN A O 1
#

InterPro domains:
  IPR028784 BBSome complex member BBS1 [PTHR20870] (1-110)
  IPR032728 Bardet-Biedl syndrome 1, N-terminal [PF14779] (1-110)

Organism: Aphanomyces astaci (NCBI:txid112090)

Foldseek 3Di:
DDDDDDDFDDWDDADPVLQVLLLCVLVVNDALVVSLVVLVVCVVVVNDHAPLSVVLNVDPDRVVSVVSSVVCSPPHDIHGWDFPDKDWDFDPDPDPPGDIDIDTQTPVRD

pLDDT: mean 91.26, std 4.15, range [69.81, 95.81]

Secondary structure (DSSP, 8-state):
--------PPPBPPPHHHHHHHHHHHTT-S-HHHHHHHHHHHHHTT----HHHHHHHT---HHHHHHHHHHHTTSPP-B---EEEEEEEESS-SSTTSPEEEEEEETT--